Protein 3BAS (pdb70)

Radius of gyration: 35.28 Å; Cα contacts (8 Å, |Δi|>4): 97; chains: 2; bounding box: 114×29×19 Å

Solvent-accessible surface area: 12609 Å² total; per-residue (Å²): 117,217,105,105,98,53,38,107,85,20,82,115,87,15,67,116,25,99,103,51,22,48,123,8,76,122,65,35,112,98,22,64,118,80,15,81,62,20,88,107,68,40,109,103,25,95,38,50,17,136,140,32,86,103,85,19,107,63,6,81,64,103,13,144,113,23,92,74,37,17,55,92,0,58,185,117,41,54,63,266,73,192,137,127,65,138,100,134,38,74,46,94,68,65,43,116,68,27,92,127,88,23,70,127,41,116,115,63,30,56,118,11,62,134,48,26,80,85,20,62,118,88,14,96,69,17,87,126,71,55,85,101,20,110,30,42,8,68,132,33,73,100,80,16,108,67,6,84,57,104,12,146,115,22,87,69,43,13,58,89,0,73,182,105,53,61,131

Sequence (167 aa):
ARQEEEMKEQLKQMDKMKEDLAKTERIKKELEEQNVTLLEQKNDLFGSMKQLEDKVEELLSKNYHLENEVARLKKLVGERSHMPLLSIARQEEEMKEQLKQMDKMKEDLAKTERIKKELEEQNVTLLEQKNDLFGSMKQLEDKVEELLSKNYHLENEVARLKKLVGE

Secondary structure (DSSP, 8-state):
-HHHHHHHHHHHHHHHHHHHHHHHHHHHHHHHHHHHHHHHHHHHHHHHHHHHHHHHHHHHHHHHHHHHHHHHHHHHHT--/--S---HHHHHHHHHHHHHHHHHHHHHHHHHHHHHHHHHHHHHHHHHHHHHHHHHHHHHHHHHHHHHHHHHHHHHHHHHHHHHHHT-

Structure (mmCIF, N/CA/C/O backbone):
data_3BAS
#
_entry.id   3BAS
#
_cell.length_a   123.335
_cell.length_b   44.912
_cell.length_c   39.878
_cell.angle_alpha   90.000
_cell.angle_beta   95.180
_cell.angle_gamma   90.000
#
_symmetry.space_group_name_H-M   'C 1 2 1'
#
loop_
_entity.id
_entity.type
_entity.pdbx_description
1 polymer 'Myosin heavy chain, striated muscle/General control protein GCN4 chimera'
2 non-polymer 'IODIDE ION'
3 water water
#
loop_
_atom_site.group_PDB
_atom_site.id
_atom_site.type_symbol
_atom_site.label_atom_id
_atom_site.label_alt_id
_atom_site.label_comp_id
_atom_site.label_asym_id
_atom_site.label_entity_id
_atom_site.label_seq_id
_atom_site.pdbx_PDB_ins_code
_atom_site.Cartn_x
_atom_site.Cartn_y
_atom_site.Cartn_z
_atom_site.occupancy
_atom_site.B_iso_or_equiv
_atom_site.auth_seq_id
_atom_site.auth_comp_id
_atom_sit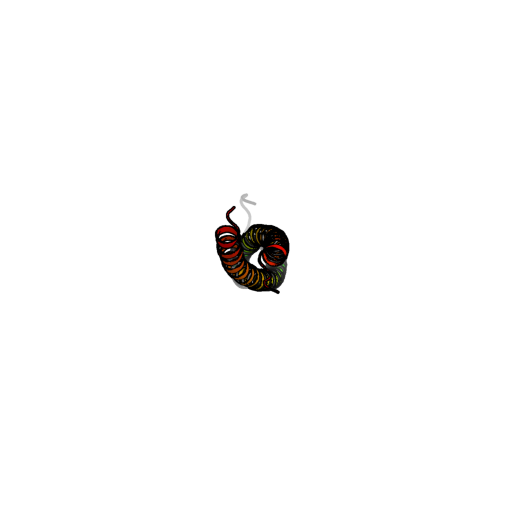e.auth_asym_id
_atom_site.auth_atom_id
_atom_site.pdbx_PDB_model_num
ATOM 1 N N . ALA A 1 10 ? -62.135 0.686 10.833 1.00 111.54 840 ALA A N 1
ATOM 2 C CA . ALA A 1 10 ? -61.379 -0.034 11.878 1.00 113.18 840 ALA A CA 1
ATOM 3 C C . ALA A 1 10 ? -60.398 -0.998 11.237 1.00 112.95 840 ALA A C 1
ATOM 4 O O . ALA A 1 10 ? -59.265 -1.144 11.673 1.00 111.56 840 ALA A O 1
ATOM 6 N N . ARG A 1 11 ? -60.854 -1.612 10.154 1.00 114.77 841 ARG A N 1
ATOM 7 C CA . ARG A 1 11 ? -60.073 -2.616 9.440 1.00 117.22 841 ARG A CA 1
ATOM 8 C C . ARG A 1 11 ? -58.853 -1.979 8.829 1.00 117.91 841 ARG A C 1
ATOM 9 O O . ARG A 1 11 ? -57.769 -2.531 8.863 1.00 117.61 841 ARG A O 1
ATOM 17 N N . GLN A 1 12 ? -59.044 -0.771 8.308 1.00 117.75 842 GLN A N 1
ATOM 18 C CA . GLN A 1 12 ? -57.912 -0.052 7.698 1.00 118.56 842 GLN A CA 1
ATOM 19 C C . GLN A 1 12 ? -57.017 0.528 8.753 1.00 114.59 842 GLN A C 1
ATOM 20 O O . GLN A 1 12 ? -55.819 0.643 8.530 1.00 111.79 842 GLN A O 1
ATOM 26 N N . GLU A 1 13 ? -57.585 0.828 9.917 1.00 112.13 843 GLU A N 1
ATOM 27 C CA . GLU A 1 13 ? -56.791 1.368 11.005 1.00 109.92 843 GLU A CA 1
ATOM 28 C C . GLU A 1 13 ? -55.818 0.305 11.520 1.00 107.82 843 GLU A C 1
ATOM 29 O O . GLU A 1 13 ? -54.741 0.628 12.022 1.00 107.74 843 GLU A O 1
ATOM 35 N N . GLU A 1 14 ? -56.206 -0.961 11.388 1.00 103.10 844 GLU A N 1
ATOM 36 C CA . GLU A 1 14 ? -55.362 -2.068 11.821 1.00 98.88 844 GLU A CA 1
ATOM 37 C C . GLU A 1 14 ? -54.197 -2.242 10.848 1.00 93.36 844 GLU A C 1
ATOM 38 O O . GLU A 1 14 ? -53.078 -2.572 11.250 1.00 87.84 844 GLU A O 1
ATOM 44 N N . GLU A 1 15 ? -54.472 -2.027 9.564 1.00 88.07 845 GLU A N 1
ATOM 45 C CA . GLU A 1 15 ? -53.449 -2.147 8.532 1.00 86.08 845 GLU A CA 1
ATOM 46 C C . GLU A 1 15 ? -52.383 -1.083 8.784 1.00 81.03 845 GLU A C 1
ATOM 47 O O . GLU A 1 15 ? -51.202 -1.282 8.497 1.00 78.01 845 GLU A O 1
ATOM 49 N N . MET A 1 16 ? -52.822 0.050 9.324 1.00 73.00 846 MET A N 1
ATOM 50 C CA . MET A 1 16 ? -51.935 1.158 9.646 1.00 68.78 846 MET A CA 1
ATOM 51 C C . MET A 1 16 ? -51.015 0.752 10.800 1.00 69.39 846 MET A C 1
ATOM 52 O O . MET A 1 16 ? -49.803 0.975 10.754 1.00 64.46 846 MET A O 1
ATOM 57 N N . LYS A 1 17 ? -51.595 0.150 11.833 1.00 64.62 847 LYS A N 1
ATOM 58 C CA . LYS A 1 17 ? -50.816 -0.273 12.988 1.00 61.90 847 LYS A CA 1
ATOM 59 C C . LYS A 1 17 ? -49.725 -1.268 12.628 1.00 57.75 847 LYS A C 1
ATOM 60 O O . LYS A 1 17 ? -48.591 -1.144 13.094 1.00 55.36 847 LYS A O 1
ATOM 66 N N . GLU A 1 18 ? -50.062 -2.251 11.801 1.00 55.35 848 GLU A N 1
ATOM 67 C CA . GLU A 1 18 ? -49.087 -3.262 11.407 1.00 58.81 848 GLU A CA 1
ATOM 68 C C . GLU A 1 18 ? -47.921 -2.607 10.684 1.00 52.83 848 GLU A C 1
ATOM 69 O O . GLU A 1 18 ? -46.758 -2.923 10.944 1.00 47.57 848 GLU A O 1
ATOM 75 N N . GLN A 1 19 ? -48.245 -1.691 9.777 1.00 42.45 849 GLN A N 1
ATOM 76 C CA . GLN A 1 19 ? -47.235 -0.974 9.015 1.00 40.83 849 GLN A CA 1
ATOM 77 C C . GLN A 1 19 ? -46.296 -0.203 9.956 1.00 44.92 849 GLN A C 1
ATOM 78 O O . GLN A 1 19 ? -45.088 -0.086 9.702 1.00 36.93 849 GLN A O 1
ATOM 84 N N . LEU A 1 20 ? -46.850 0.299 11.054 1.00 39.99 850 LEU A N 1
ATOM 85 C CA . LEU A 1 20 ? -46.064 1.051 12.017 1.00 45.27 850 LEU A CA 1
ATOM 86 C C . LEU A 1 20 ? -45.135 0.172 12.844 1.00 44.42 850 LEU A C 1
ATOM 87 O O . LEU A 1 20 ? -44.018 0.580 13.153 1.00 44.85 850 LEU A O 1
ATOM 92 N N . LYS A 1 21 ? -45.583 -1.031 13.191 1.00 44.60 851 LYS A N 1
ATOM 93 C CA . LYS A 1 21 ? -44.756 -1.941 13.980 1.00 46.34 851 LYS A CA 1
ATOM 94 C C . LYS A 1 21 ? -43.541 -2.329 13.152 1.00 44.30 851 LYS A C 1
ATOM 95 O O . LYS A 1 21 ? -42.419 -2.393 13.653 1.00 44.90 851 LYS A O 1
ATOM 101 N N . GLN A 1 22 ? -43.782 -2.590 11.873 1.00 46.62 852 GLN A N 1
ATOM 102 C CA . GLN A 1 22 ? -42.710 -2.965 10.95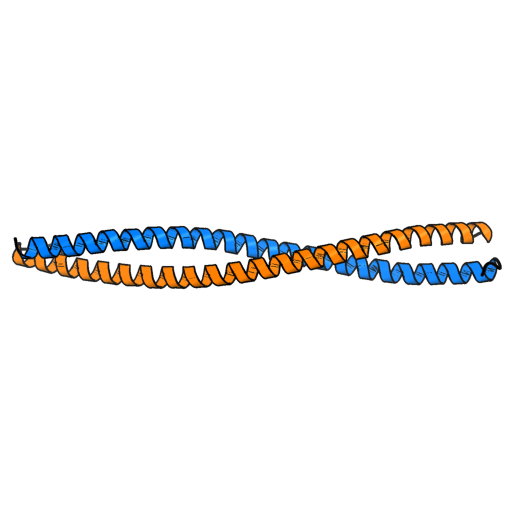3 1.00 47.29 852 GLN A CA 1
ATOM 103 C C . GLN A 1 22 ? -41.759 -1.761 10.823 1.00 44.63 852 GLN A C 1
ATOM 104 O O . GLN A 1 22 ? -40.537 -1.898 10.761 1.00 45.75 852 GLN A O 1
ATOM 110 N N . MET A 1 23 ? -42.339 -0.573 10.788 1.00 37.30 853 MET A N 1
ATOM 111 C CA . MET A 1 23 ? -41.577 0.655 10.652 1.00 34.42 853 MET A CA 1
ATOM 112 C C . MET A 1 23 ? -40.639 0.854 11.842 1.00 31.28 853 MET A C 1
ATOM 113 O O . MET A 1 23 ? -39.464 1.165 11.667 1.00 24.40 853 MET A O 1
ATOM 118 N N . ASP A 1 24 ? -41.171 0.672 13.049 1.00 27.68 854 ASP A N 1
ATOM 119 C CA . ASP A 1 24 ? -40.388 0.829 14.273 1.00 29.10 854 ASP A CA 1
ATOM 120 C C . ASP A 1 24 ? -39.162 -0.058 14.241 1.00 30.19 854 ASP A C 1
ATOM 121 O O . ASP A 1 24 ? -38.058 0.380 14.564 1.00 29.81 854 ASP A O 1
ATOM 126 N N . LYS A 1 25 ? -39.380 -1.317 13.876 1.00 30.85 855 LYS A N 1
ATOM 127 C CA . LYS A 1 25 ? -38.309 -2.297 13.783 1.00 31.22 855 LYS A CA 1
ATOM 128 C C . LYS A 1 25 ? -37.266 -1.814 12.775 1.00 34.44 855 LYS A C 1
ATOM 129 O O . LYS A 1 25 ? -36.061 -1.920 13.001 1.00 43.05 855 LYS A O 1
ATOM 135 N N . MET A 1 26 ? -37.754 -1.269 11.668 1.00 32.70 856 MET A N 1
ATOM 136 C CA . MET A 1 26 ? -36.912 -0.749 10.602 1.00 34.86 856 MET A CA 1
ATOM 137 C C . MET A 1 26 ? -36.026 0.399 11.092 1.00 31.55 856 MET A C 1
ATOM 138 O O . MET A 1 26 ? -34.829 0.442 10.796 1.00 29.61 856 MET A O 1
ATOM 143 N N . LYS A 1 27 ? -36.617 1.334 11.831 1.00 27.99 857 LYS A N 1
ATOM 144 C CA . LYS A 1 27 ? -35.857 2.469 12.347 1.00 36.24 857 LYS A CA 1
ATOM 145 C C . LYS A 1 27 ? -34.844 1.981 13.379 1.00 35.75 857 LYS A C 1
ATOM 146 O O . LYS A 1 27 ? -33.774 2.570 13.555 1.00 26.60 857 LYS A O 1
ATOM 152 N N . GLU A 1 28 ? -35.201 0.907 14.069 1.00 33.50 858 GLU A N 1
ATOM 153 C CA . GLU A 1 28 ? -34.335 0.343 15.084 1.00 33.03 858 GLU A CA 1
ATOM 154 C C . GLU A 1 28 ? -33.115 -0.302 14.437 1.00 27.62 858 GLU A C 1
ATOM 155 O O . GLU A 1 28 ? -31.992 -0.112 14.895 1.00 25.24 858 GLU A O 1
ATOM 161 N N . ASP A 1 29 ? -33.330 -1.053 13.365 1.00 28.32 859 ASP A N 1
ATOM 162 C CA . ASP A 1 29 ? -32.215 -1.686 12.675 1.00 28.26 859 ASP A CA 1
ATOM 163 C C . ASP A 1 29 ? -31.329 -0.636 12.014 1.00 29.80 859 ASP A C 1
ATOM 164 O O . ASP A 1 29 ? -30.118 -0.802 11.914 1.00 34.31 859 ASP A O 1
ATOM 169 N N . LEU A 1 30 ? -31.940 0.450 11.563 1.00 28.56 860 LEU A N 1
ATOM 170 C CA . LEU A 1 30 ? -31.192 1.498 10.895 1.00 21.94 860 LEU A CA 1
ATOM 171 C C . LEU A 1 30 ? -30.354 2.267 11.893 1.00 23.81 860 LEU A C 1
ATOM 172 O O . LEU A 1 30 ? -29.181 2.553 11.646 1.00 27.72 860 LEU A O 1
ATOM 177 N N . ALA A 1 31 ? -30.956 2.602 13.027 1.00 26.66 861 ALA A N 1
ATOM 178 C CA . ALA A 1 31 ? -30.249 3.346 14.058 1.00 25.74 861 ALA A CA 1
ATOM 179 C C . ALA A 1 31 ? -29.035 2.537 14.520 1.00 34.70 861 ALA A C 1
ATOM 180 O O . ALA A 1 31 ? -27.933 3.071 14.687 1.00 33.13 861 ALA A O 1
ATOM 182 N N . LYS A 1 32 ? -29.243 1.239 14.711 1.00 30.91 862 LYS A N 1
ATOM 183 C CA . LYS A 1 32 ? -28.169 0.368 15.149 1.00 30.01 862 LYS A CA 1
ATOM 184 C C . LYS A 1 32 ? -27.067 0.295 14.086 1.00 35.89 862 LYS A C 1
ATOM 185 O O . LYS A 1 32 ? -25.882 0.441 14.393 1.00 30.87 862 LYS A O 1
ATOM 191 N N . THR A 1 33 ? -27.463 0.081 12.834 1.00 27.97 863 THR A N 1
ATOM 192 C CA . THR A 1 33 ? -26.504 -0.012 11.744 1.00 18.17 863 THR A CA 1
ATOM 193 C C . THR A 1 33 ? -25.695 1.272 11.583 1.00 28.35 863 THR A C 1
ATOM 194 O O . THR A 1 33 ? -24.497 1.224 11.308 1.00 31.33 863 THR A O 1
ATOM 198 N N . GLU A 1 34 ? -26.341 2.420 11.756 1.00 30.51 864 GLU A N 1
ATOM 199 C CA . GLU A 1 34 ? -25.644 3.699 11.640 1.00 29.21 864 GLU A CA 1
ATOM 200 C C . GLU A 1 34 ? -24.638 3.883 12.782 1.00 36.13 864 GLU A C 1
ATOM 201 O O . GLU A 1 34 ? -23.561 4.441 12.590 1.00 43.25 864 GLU A O 1
ATOM 207 N N . ARG A 1 35 ? -24.988 3.402 13.968 1.00 34.89 865 ARG A N 1
ATOM 208 C CA . ARG A 1 35 ? -24.108 3.528 15.119 1.00 34.94 865 ARG A CA 1
ATOM 209 C C . ARG A 1 35 ? -22.840 2.702 14.936 1.00 37.37 865 ARG A C 1
ATOM 210 O O . ARG A 1 35 ? -21.739 3.140 15.274 1.00 36.57 865 ARG A O 1
ATOM 218 N N . ILE A 1 36 ? -22.993 1.500 14.403 1.00 32.00 866 ILE A N 1
ATOM 219 C CA . ILE A 1 36 ? -21.838 0.652 14.201 1.00 32.46 866 ILE A CA 1
ATOM 220 C C . ILE A 1 36 ? -21.005 1.207 13.064 1.00 32.19 866 ILE A C 1
ATOM 221 O O . ILE A 1 36 ? -19.778 1.208 13.129 1.00 32.94 866 ILE A O 1
ATOM 226 N N . LYS A 1 37 ? -21.678 1.701 12.033 1.00 30.59 867 LYS A N 1
ATOM 227 C CA . LYS A 1 37 ? -20.989 2.263 10.881 1.00 26.53 867 LYS A CA 1
ATOM 228 C C . LYS A 1 37 ? -20.087 3.430 11.265 1.00 31.70 867 LYS A C 1
ATOM 229 O O . LYS A 1 37 ? -18.919 3.466 10.880 1.00 28.74 867 LYS A O 1
ATOM 235 N N . LYS A 1 38 ? -20.627 4.385 12.018 1.00 36.36 868 LYS A N 1
ATOM 236 C CA . LYS A 1 38 ? -19.847 5.550 12.420 1.00 37.98 868 LYS A CA 1
ATOM 237 C C . LYS A 1 38 ? -18.689 5.125 13.318 1.00 36.82 868 LYS A C 1
ATOM 238 O O . LYS A 1 38 ? -17.630 5.748 13.311 1.00 38.73 868 LYS A O 1
ATOM 244 N N . GLU A 1 39 ? -18.891 4.064 14.090 1.00 35.85 869 GLU A N 1
ATOM 245 C CA . GLU A 1 39 ? -17.840 3.576 14.974 1.00 41.89 869 GLU A CA 1
ATOM 246 C C . GLU A 1 39 ? -16.704 3.042 14.096 1.00 45.05 869 GLU A C 1
ATOM 247 O O . GLU A 1 39 ? -15.524 3.362 14.309 1.00 33.08 869 GLU A O 1
ATOM 253 N N . LEU A 1 40 ? -17.076 2.242 13.097 1.00 38.58 870 LEU A N 1
ATOM 254 C CA . LEU A 1 40 ? -16.118 1.667 12.165 1.00 34.93 870 LEU A CA 1
ATOM 255 C C . LEU A 1 40 ? -15.399 2.747 11.353 1.00 37.05 870 LEU A C 1
ATOM 256 O O . LEU A 1 40 ? -14.267 2.541 10.914 1.00 34.00 870 LEU A O 1
ATOM 261 N N . GLU A 1 41 ? -16.053 3.893 11.158 1.00 31.77 871 GLU A N 1
ATOM 262 C CA . GLU A 1 41 ? -15.456 4.986 10.394 1.00 32.19 871 GLU A CA 1
ATOM 263 C C . GLU A 1 41 ? -14.348 5.664 11.181 1.00 38.48 871 GLU A C 1
ATOM 264 O O . GLU A 1 41 ? -13.332 6.069 10.617 1.00 43.55 871 GLU A O 1
ATOM 270 N N . GLU A 1 42 ? -14.543 5.792 12.487 1.00 35.84 872 GLU A N 1
ATOM 271 C CA . GLU A 1 42 ? -13.539 6.426 13.314 1.00 45.66 872 GLU A CA 1
ATOM 272 C C . GLU A 1 42 ? -12.367 5.475 13.462 1.00 43.81 872 GLU A C 1
ATOM 273 O O . GLU A 1 42 ? -11.217 5.897 13.433 1.00 39.47 872 GLU A O 1
ATOM 279 N N . GLN A 1 43 ? -12.659 4.186 13.597 1.00 44.34 873 GLN A N 1
ATOM 280 C CA . GLN A 1 43 ? -11.597 3.204 13.728 1.00 41.16 873 GLN A CA 1
ATOM 281 C C . GLN A 1 43 ? -10.827 3.135 12.428 1.00 43.81 873 GLN A C 1
ATOM 282 O O . GLN A 1 43 ? -9.627 2.888 12.429 1.00 44.63 873 GLN A O 1
ATOM 288 N N . ASN A 1 44 ? -11.526 3.370 11.321 1.00 43.74 874 ASN A N 1
ATOM 289 C CA . ASN A 1 44 ? -10.916 3.329 9.996 1.00 42.19 874 ASN A CA 1
ATOM 290 C C . ASN A 1 44 ? -9.984 4.511 9.760 1.00 41.50 874 ASN A C 1
ATOM 291 O O . ASN A 1 44 ? -8.919 4.363 9.166 1.00 44.09 874 ASN A O 1
ATOM 296 N N . VAL A 1 45 ? -10.381 5.685 10.231 1.00 42.51 875 VAL A N 1
ATOM 297 C CA . VAL A 1 45 ? -9.561 6.874 10.055 1.00 39.21 875 VAL A CA 1
ATOM 298 C C . VAL A 1 45 ? -8.325 6.806 10.956 1.00 41.31 875 VAL A C 1
ATOM 299 O O . VAL A 1 45 ? -7.230 7.204 10.553 1.00 35.55 875 VAL A O 1
ATOM 303 N N . THR A 1 46 ? -8.495 6.286 12.167 1.00 35.73 876 THR A N 1
ATOM 304 C CA . THR A 1 46 ? -7.373 6.179 13.086 1.00 43.36 876 THR A CA 1
ATOM 305 C C . THR A 1 46 ? -6.349 5.171 12.579 1.00 45.01 876 THR A C 1
ATOM 306 O O . THR A 1 46 ? -5.144 5.361 12.748 1.00 47.84 876 THR A O 1
ATOM 310 N N . LEU A 1 47 ? -6.824 4.093 11.965 1.00 40.40 877 LEU A N 1
ATOM 311 C CA . LEU A 1 47 ? -5.915 3.090 11.437 1.00 35.01 877 LEU A CA 1
ATOM 312 C C . LEU A 1 47 ? -5.173 3.659 10.237 1.00 37.04 877 LEU A C 1
ATOM 313 O O . LEU A 1 47 ? -3.970 3.449 10.086 1.00 37.26 877 LEU A O 1
ATOM 318 N N . LEU A 1 48 ? -5.885 4.398 9.392 1.00 36.04 878 LEU A N 1
ATOM 319 C CA . LEU A 1 48 ? -5.263 4.988 8.214 1.00 34.43 878 LEU A CA 1
ATOM 320 C C . LEU A 1 48 ? -4.113 5.899 8.624 1.00 41.38 878 LEU A C 1
ATOM 321 O O . LEU A 1 48 ? -3.056 5.907 7.986 1.00 40.14 878 LEU A O 1
ATOM 326 N N . GLU A 1 49 ? -4.323 6.659 9.696 1.00 43.41 879 GLU A N 1
ATOM 327 C CA . GLU A 1 49 ? -3.309 7.578 10.199 1.00 49.45 879 GLU A CA 1
ATOM 328 C C . GLU A 1 49 ? -2.131 6.833 10.815 1.00 49.54 879 GLU A C 1
ATOM 329 O O . GLU A 1 49 ? -0.974 7.206 10.607 1.00 54.60 879 GLU A O 1
ATOM 335 N N . GLN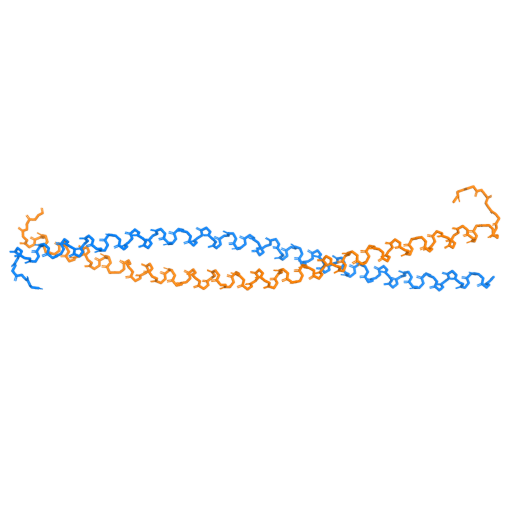 A 1 50 ? -2.424 5.783 11.572 1.00 39.45 880 GLN A N 1
ATOM 336 C CA . GLN A 1 50 ? -1.372 5.006 12.208 1.00 38.53 880 GLN A CA 1
ATOM 337 C C . GLN A 1 50 ? -0.497 4.353 11.145 1.00 38.08 880 GLN A C 1
ATOM 338 O O . GLN A 1 50 ? 0.710 4.216 11.311 1.00 42.11 880 GLN A O 1
ATOM 344 N N . LYS A 1 51 ? -1.118 3.965 10.042 1.00 37.89 881 LYS A N 1
ATOM 345 C CA . LYS A 1 51 ? -0.400 3.337 8.955 1.00 40.27 881 LYS A CA 1
ATOM 346 C C . LYS A 1 51 ? 0.493 4.397 8.312 1.00 43.38 881 LYS A C 1
ATOM 347 O O . LYS A 1 51 ? 1.604 4.107 7.889 1.00 41.21 881 LYS A O 1
ATOM 353 N N . ASN A 1 52 ? 0.012 5.634 8.264 1.00 55.57 882 ASN A N 1
ATOM 354 C CA . ASN A 1 52 ? 0.793 6.729 7.692 1.00 61.00 882 ASN A CA 1
ATOM 355 C C . ASN A 1 52 ? 1.980 7.048 8.589 1.00 57.80 882 ASN A C 1
ATOM 356 O O . ASN A 1 52 ? 3.079 7.320 8.115 1.00 59.33 882 ASN A O 1
ATOM 361 N N . ASP A 1 53 ? 1.745 7.020 9.893 1.00 57.32 883 ASP A N 1
ATOM 362 C CA . ASP A 1 53 ? 2.801 7.283 10.854 1.00 57.12 883 ASP A CA 1
ATOM 363 C C . ASP A 1 53 ? 3.912 6.263 10.628 1.00 55.03 883 ASP A C 1
ATOM 364 O O . ASP A 1 53 ? 5.070 6.622 10.418 1.00 59.42 883 ASP A O 1
ATOM 369 N N . LEU A 1 54 ? 3.534 4.987 10.665 1.00 48.22 884 LEU A N 1
ATOM 370 C CA . LEU A 1 54 ? 4.461 3.879 10.489 1.00 42.27 884 LEU A CA 1
ATOM 371 C C . LEU A 1 54 ? 5.304 3.944 9.225 1.00 44.29 884 LEU A C 1
ATOM 372 O O . LEU A 1 54 ? 6.451 3.497 9.211 1.00 40.22 884 LEU A O 1
ATOM 377 N N . PHE A 1 55 ? 4.736 4.488 8.159 1.00 47.33 885 PHE A N 1
ATOM 378 C CA . PHE A 1 55 ? 5.470 4.615 6.912 1.00 48.09 885 PHE A CA 1
ATOM 379 C C . PHE A 1 55 ? 6.573 5.645 7.084 1.00 48.00 885 PHE A C 1
ATOM 380 O O . PHE A 1 55 ? 7.715 5.418 6.690 1.00 48.99 885 PHE A O 1
ATOM 388 N N . GLY A 1 56 ? 6.215 6.781 7.678 1.00 41.15 886 GLY A N 1
ATOM 389 C CA . GLY A 1 56 ? 7.170 7.851 7.882 1.00 42.26 886 GLY A CA 1
ATOM 390 C C . GLY A 1 56 ? 8.333 7.468 8.769 1.00 46.40 886 GLY A C 1
ATOM 391 O O . GLY A 1 56 ? 9.468 7.893 8.550 1.00 48.34 886 GLY A O 1
ATOM 392 N N . SER A 1 57 ? 8.051 6.667 9.783 1.00 40.72 887 SER A N 1
ATOM 393 C CA . SER A 1 57 ? 9.088 6.243 10.694 1.00 41.51 887 SER A CA 1
ATOM 394 C C . SER A 1 57 ? 9.924 5.165 10.025 1.00 42.03 887 SER A C 1
ATOM 395 O O . SER A 1 57 ? 11.112 5.013 10.310 1.00 52.25 887 SER A O 1
ATOM 398 N N . MET A 1 58 ? 9.285 4.427 9.126 1.00 43.75 888 MET A N 1
ATOM 399 C CA . MET A 1 58 ? 9.926 3.351 8.387 1.00 39.48 888 MET A CA 1
ATOM 400 C C . MET A 1 58 ? 11.064 3.948 7.553 1.00 44.52 888 MET A C 1
ATOM 401 O O . MET A 1 58 ? 12.196 3.463 7.574 1.00 43.06 888 MET A O 1
ATOM 406 N N . LYS A 1 59 ? 10.752 5.019 6.832 1.00 48.12 889 LYS A N 1
ATOM 407 C CA . LYS A 1 59 ? 11.730 5.694 5.996 1.00 50.68 889 LYS A CA 1
ATOM 408 C C . LYS A 1 59 ? 12.917 6.203 6.800 1.00 50.74 889 LYS A C 1
ATOM 409 O O . LYS A 1 59 ? 14.066 5.953 6.442 1.00 52.03 889 LYS A O 1
ATOM 415 N N . GLN A 1 60 ? 12.644 6.919 7.885 1.00 49.27 890 GLN A N 1
ATOM 416 C CA . GLN A 1 60 ? 13.721 7.445 8.709 1.00 53.05 890 GLN A CA 1
ATOM 417 C C . GLN A 1 60 ? 14.722 6.357 9.053 1.00 47.69 890 GLN A C 1
ATOM 418 O O . GLN A 1 60 ? 15.928 6.549 8.904 1.00 46.98 890 GLN A O 1
ATOM 424 N N . LEU A 1 61 ? 14.212 5.215 9.505 1.00 40.30 891 LEU A N 1
ATOM 425 C CA . LEU A 1 61 ? 15.056 4.090 9.878 1.00 41.21 891 LEU A CA 1
ATOM 426 C C . LEU A 1 61 ? 15.860 3.522 8.710 1.00 42.03 891 LEU A C 1
ATOM 427 O O . LEU A 1 61 ? 17.052 3.251 8.847 1.00 35.41 891 LEU A O 1
ATOM 432 N N . GLU A 1 62 ? 15.209 3.336 7.569 1.00 35.20 892 GLU A N 1
ATOM 433 C CA . GLU A 1 62 ? 15.893 2.818 6.393 1.00 39.39 892 GLU A CA 1
ATOM 434 C C . GLU A 1 62 ? 17.043 3.754 6.022 1.00 33.98 892 GLU A C 1
ATOM 435 O O . GLU A 1 62 ? 18.119 3.313 5.621 1.00 33.18 892 GLU A O 1
ATOM 441 N N . ASP A 1 63 ? 16.818 5.053 6.157 1.00 30.57 893 ASP A N 1
ATOM 442 C CA . ASP A 1 63 ? 17.869 5.998 5.836 1.00 33.59 893 ASP A CA 1
ATOM 443 C C . ASP A 1 63 ? 19.018 5.866 6.832 1.00 34.24 893 ASP A C 1
ATOM 444 O O . ASP A 1 63 ? 20.188 5.907 6.456 1.00 40.59 893 ASP A O 1
ATOM 449 N N . LYS A 1 64 ? 18.678 5.691 8.102 1.00 21.91 894 LYS A N 1
ATOM 450 C CA . LYS A 1 64 ? 19.678 5.564 9.146 1.00 25.69 894 LYS A CA 1
ATOM 451 C C . LYS A 1 64 ? 20.541 4.327 8.916 1.00 28.04 894 LYS A C 1
ATOM 452 O O . LYS A 1 64 ? 21.753 4.351 9.131 1.00 32.02 894 LYS A O 1
ATOM 458 N N . VAL A 1 65 ? 19.907 3.252 8.466 1.00 26.54 895 VAL A N 1
ATOM 459 C CA . VAL A 1 65 ? 20.594 1.994 8.215 1.00 21.59 895 VAL A CA 1
ATOM 460 C C . VAL A 1 65 ? 21.596 2.137 7.078 1.00 25.25 895 VAL A C 1
ATOM 461 O O . VAL A 1 65 ? 22.745 1.689 7.160 1.00 25.63 895 VAL A O 1
ATOM 465 N N . GLU A 1 66 ? 21.142 2.778 6.013 1.00 23.08 896 GLU A N 1
ATOM 466 C CA . GLU A 1 66 ? 21.966 2.993 4.843 1.00 27.97 896 GLU A CA 1
ATOM 467 C C . GLU A 1 66 ? 23.164 3.843 5.237 1.00 24.38 896 GLU A C 1
ATOM 468 O O . GLU A 1 66 ? 24.286 3.582 4.824 1.00 30.69 896 GLU A O 1
ATOM 474 N N . GLU A 1 67 ? 22.910 4.857 6.052 1.00 29.60 897 GLU A N 1
ATOM 475 C CA . GLU A 1 67 ? 23.957 5.744 6.512 1.00 30.70 897 GLU A CA 1
ATOM 476 C C . GLU A 1 67 ? 24.964 4.972 7.359 1.00 25.50 897 GLU A C 1
ATOM 477 O O . GLU A 1 67 ? 26.163 5.046 7.118 1.00 32.62 897 GLU A O 1
ATOM 483 N N . LEU A 1 68 ? 24.476 4.213 8.332 1.00 27.85 898 LEU A N 1
ATOM 484 C CA . LEU A 1 68 ? 25.366 3.453 9.206 1.00 28.91 898 LEU A CA 1
ATOM 485 C C . LEU A 1 68 ? 26.150 2.380 8.464 1.00 30.82 898 LEU A C 1
ATOM 486 O O . LEU A 1 68 ? 27.317 2.135 8.771 1.00 26.52 898 LEU A O 1
ATOM 491 N N . LEU A 1 69 ? 25.512 1.740 7.489 1.00 26.27 899 LEU A N 1
ATOM 492 C CA . LEU A 1 69 ? 26.183 0.706 6.711 1.00 24.28 899 LEU A CA 1
ATOM 493 C C . LEU A 1 69 ? 27.341 1.281 5.899 1.00 31.15 899 LEU A C 1
ATOM 494 O O . LEU A 1 69 ? 28.365 0.623 5.691 1.00 30.84 899 LEU A O 1
ATOM 499 N N . SER A 1 70 ? 27.177 2.509 5.430 1.00 24.85 900 SER A N 1
ATOM 500 C CA . SER A 1 70 ? 28.220 3.125 4.632 1.00 23.37 900 SER A CA 1
ATOM 501 C C . SER A 1 70 ? 29.358 3.617 5.520 1.00 28.77 900 SER A C 1
ATOM 502 O O . SER A 1 70 ? 30.517 3.605 5.115 1.00 35.04 900 SER A O 1
ATOM 505 N N . LYS A 1 71 ? 29.031 4.056 6.731 1.00 28.38 901 LYS A N 1
ATOM 506 C CA . LYS A 1 71 ? 30.068 4.517 7.637 1.00 28.64 901 LYS A CA 1
ATOM 507 C C . LYS A 1 71 ? 30.832 3.300 8.135 1.00 27.40 901 LYS A C 1
ATOM 508 O O . LYS A 1 71 ? 32.059 3.322 8.253 1.00 27.78 901 LYS A O 1
ATOM 514 N N . ASN A 1 72 ? 30.099 2.227 8.399 1.00 25.50 902 ASN A N 1
ATOM 515 C CA . ASN A 1 72 ? 30.705 0.990 8.869 1.00 25.56 902 ASN A CA 1
ATOM 516 C C . ASN A 1 72 ? 31.793 0.505 7.924 1.00 24.42 902 ASN A C 1
ATOM 517 O O . ASN A 1 72 ? 32.903 0.190 8.349 1.00 23.79 902 ASN A O 1
ATOM 522 N N . TYR A 1 73 ? 31.466 0.443 6.639 1.00 20.14 903 TYR A N 1
ATOM 523 C CA . TYR A 1 73 ? 32.413 -0.034 5.648 1.00 21.22 903 TYR A CA 1
ATOM 524 C C . TYR A 1 73 ? 33.640 0.886 5.544 1.00 22.93 903 TYR A C 1
ATOM 525 O O . TYR A 1 73 ? 34.768 0.422 5.358 1.00 21.56 903 TYR A O 1
ATOM 534 N N . HIS A 1 74 ? 33.416 2.188 5.682 1.00 20.09 904 HIS A N 1
ATOM 535 C CA . HIS A 1 74 ? 34.506 3.147 5.638 1.00 23.38 904 HIS A CA 1
ATOM 536 C C . HIS A 1 74 ? 35.423 2.894 6.851 1.00 25.18 904 HIS A C 1
ATOM 537 O O . HIS A 1 74 ? 36.645 2.787 6.727 1.00 18.64 904 HIS A O 1
ATOM 544 N N . LEU A 1 75 ? 34.818 2.793 8.027 1.00 23.00 905 LEU A N 1
ATOM 545 C CA . LEU A 1 75 ? 35.592 2.545 9.228 1.00 28.65 905 LEU A CA 1
ATOM 546 C C . LEU A 1 75 ? 36.379 1.238 9.121 1.00 31.69 905 LEU A C 1
ATOM 547 O O . LEU A 1 75 ? 37.535 1.177 9.536 1.00 25.52 905 LEU A O 1
ATOM 552 N N . GLU A 1 76 ? 35.771 0.194 8.562 1.00 31.98 906 GLU A N 1
ATOM 553 C CA . GLU A 1 76 ? 36.490 -1.065 8.427 1.00 35.25 906 GLU A CA 1
ATOM 554 C C . GLU A 1 76 ? 37.714 -0.884 7.527 1.00 36.78 906 GLU A C 1
ATOM 555 O O . GLU A 1 76 ? 38.758 -1.491 7.763 1.00 37.65 906 GLU A O 1
ATOM 561 N N . ASN A 1 77 ? 37.590 -0.038 6.508 1.00 28.60 907 ASN A N 1
ATOM 562 C CA . ASN A 1 77 ? 38.701 0.208 5.589 1.00 33.50 907 ASN A CA 1
ATOM 563 C C . ASN A 1 77 ? 39.769 1.054 6.257 1.00 30.13 907 ASN A C 1
ATOM 564 O O . ASN A 1 77 ? 40.952 0.924 5.964 1.00 29.06 907 ASN A O 1
ATOM 569 N N . GLU A 1 78 ? 39.341 1.930 7.151 1.00 33.01 908 GLU A N 1
ATOM 570 C CA . GLU A 1 78 ? 40.275 2.786 7.854 1.00 33.71 908 GLU A CA 1
ATOM 571 C C . GLU A 1 78 ? 41.048 1.952 8.878 1.00 30.63 908 GLU A C 1
ATOM 572 O O . GLU A 1 78 ? 42.237 2.165 9.099 1.00 35.98 908 GLU A O 1
ATOM 578 N N . VAL A 1 79 ? 40.372 0.986 9.488 1.00 32.00 909 VAL A N 1
ATOM 579 C CA . VAL A 1 79 ? 41.009 0.114 10.466 1.00 34.22 909 VAL A CA 1
ATOM 580 C C . VAL A 1 79 ? 42.015 -0.801 9.757 1.00 37.02 909 VAL A C 1
ATOM 581 O O . VAL A 1 79 ? 43.082 -1.114 10.294 1.00 37.13 909 VAL A O 1
ATOM 585 N N . ALA A 1 80 ? 41.674 -1.220 8.544 1.00 39.48 910 ALA A N 1
ATOM 586 C CA . ALA A 1 80 ? 42.558 -2.084 7.769 1.00 38.36 910 ALA A CA 1
ATOM 587 C C . ALA A 1 80 ? 43.820 -1.312 7.395 1.00 36.69 910 ALA A C 1
ATOM 588 O O . ALA A 1 80 ? 44.935 -1.815 7.520 1.00 35.32 910 ALA A O 1
ATOM 590 N N . ARG A 1 81 ? 43.631 -0.078 6.941 1.00 42.85 911 ARG A N 1
ATOM 591 C CA . ARG A 1 81 ? 44.743 0.777 6.546 1.00 38.67 911 ARG A CA 1
ATOM 592 C C . ARG A 1 81 ? 45.720 0.978 7.706 1.00 40.54 911 ARG A C 1
ATOM 593 O O . ARG A 1 81 ? 46.933 0.824 7.545 1.00 43.01 911 ARG A O 1
ATOM 601 N N . LEU A 1 82 ? 45.180 1.321 8.874 1.00 42.00 912 LEU A N 1
ATOM 602 C CA . LEU A 1 82 ? 45.987 1.578 10.068 1.00 40.70 912 LEU A CA 1
ATOM 603 C C . LEU A 1 82 ? 46.763 0.375 10.586 1.00 41.70 912 LEU A C 1
ATOM 604 O O . LEU A 1 82 ? 47.900 0.513 11.038 1.00 43.81 912 LEU A O 1
ATOM 609 N N . LYS A 1 83 ? 46.150 -0.800 10.537 1.00 40.96 913 LYS A N 1
ATOM 610 C CA . LYS A 1 83 ? 46.825 -1.993 11.011 1.00 46.10 913 LYS A CA 1
ATOM 611 C C . LYS A 1 83 ? 48.060 -2.297 10.171 1.00 49.73 913 LYS A C 1
ATOM 612 O O . LYS A 1 83 ? 49.113 -2.623 10.714 1.00 55.95 913 LYS A O 1
ATOM 618 N N . LYS A 1 84 ? 47.940 -2.178 8.852 1.00 51.84 914 LYS A N 1
ATOM 619 C CA . LYS A 1 84 ? 49.068 -2.456 7.972 1.00 47.95 914 LYS A CA 1
ATOM 620 C C . LYS A 1 84 ? 50.281 -1.618 8.349 1.00 51.26 914 LYS A C 1
ATOM 621 O O . LYS A 1 84 ? 51.418 -2.042 8.164 1.00 57.50 914 LYS A O 1
ATOM 627 N N . LEU A 1 85 ? 50.035 -0.429 8.881 1.00 44.17 915 LEU A N 1
ATOM 628 C CA . LEU A 1 85 ? 51.113 0.461 9.278 1.00 47.58 915 LEU A CA 1
ATOM 629 C C . LEU A 1 85 ? 51.730 0.024 10.607 1.00 57.88 915 LEU A C 1
ATOM 630 O O . LEU A 1 85 ? 52.956 -0.014 10.764 1.00 57.83 915 LEU A O 1
ATOM 635 N N . VAL A 1 86 ? 50.856 -0.296 11.556 1.00 61.04 916 VAL A N 1
ATOM 636 C CA . VAL A 1 86 ? 51.246 -0.707 12.899 1.00 66.20 916 VAL A CA 1
ATOM 637 C C . VAL A 1 86 ? 51.868 -2.092 12.979 1.00 68.62 916 VAL A C 1
ATOM 638 O O . VAL A 1 86 ? 52.614 -2.388 13.913 1.00 71.38 916 VAL A O 1
ATOM 642 N N . GLY A 1 87 ? 51.551 -2.946 12.014 1.00 70.38 917 GLY A N 1
ATOM 643 C CA . GLY A 1 87 ? 52.096 -4.289 12.027 1.00 73.79 917 GLY A CA 1
ATOM 644 C C . GLY A 1 87 ? 51.088 -5.283 12.577 1.00 76.38 917 GLY A C 1
ATOM 645 O O . GLY A 1 87 ? 51.310 -6.494 12.557 1.00 76.71 917 GLY A O 1
ATOM 646 N N . GLU A 1 88 ? 49.980 -4.771 13.100 1.00 78.48 918 GLU A N 1
ATOM 647 C CA . GLU A 1 88 ? 48.927 -5.636 13.626 1.00 80.07 918 GLU A CA 1
ATOM 648 C C . GLU A 1 88 ? 48.297 -6.381 12.452 1.00 83.35 918 GLU A C 1
ATOM 649 O O . GLU A 1 88 ? 48.320 -5.878 11.335 1.00 85.59 918 GLU A O 1
ATOM 655 N N . ARG A 1 89 ? 47.667 -7.527 12.693 1.00 88.59 919 ARG A N 1
ATOM 656 C CA . ARG A 1 89 ? 47.111 -8.287 11.573 1.00 97.09 919 ARG A CA 1
ATOM 657 C C . ARG A 1 89 ? 45.593 -8.422 11.504 1.00 100.23 919 ARG A C 1
ATOM 658 O O . ARG A 1 89 ? 44.913 -8.196 12.527 1.00 101.89 919 ARG A O 1
ATOM 667 N N . SER B 1 2 ? -50.913 15.610 1.637 1.00 53.68 832 SER B N 1
ATOM 668 C CA . SER B 1 2 ? -51.710 16.850 1.417 1.00 47.03 832 SER B CA 1
ATOM 669 C C . SER B 1 2 ? -52.229 17.447 2.723 1.00 49.43 832 SER B C 1
ATOM 670 O O . SER B 1 2 ? -52.730 16.734 3.592 1.00 42.16 832 SER B O 1
ATOM 673 N N . HIS B 1 3 ? -52.114 18.765 2.844 1.00 49.75 833 HIS B N 1
ATOM 674 C CA . HIS B 1 3 ? -52.573 19.472 4.031 1.00 48.88 833 HIS B CA 1
ATOM 675 C C . HIS B 1 3 ? -53.986 20.023 3.839 1.00 50.53 833 HIS B C 1
ATOM 676 O O . HIS B 1 3 ? -54.559 20.633 4.747 1.00 46.49 833 HIS B O 1
ATOM 683 N N . MET B 1 4 ? -54.549 19.807 2.655 1.00 41.23 834 MET B N 1
ATOM 684 C CA . MET B 1 4 ? -55.897 20.274 2.387 1.00 43.59 834 MET B CA 1
ATOM 685 C C . MET B 1 4 ? -56.877 19.440 3.203 1.00 42.14 834 MET B C 1
ATOM 686 O O . MET B 1 4 ? -56.583 18.299 3.572 1.00 40.96 834 MET B O 1
ATOM 691 N N . PRO B 1 5 ? -58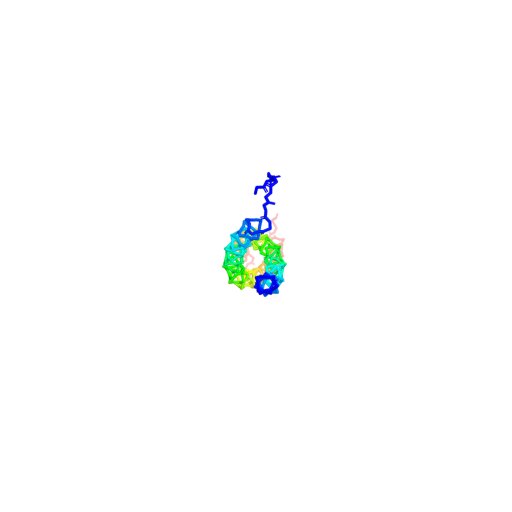.053 20.003 3.505 1.00 39.59 835 PRO B N 1
ATOM 692 C CA . PRO B 1 5 ? -59.053 19.269 4.289 1.00 39.74 835 PRO B CA 1
ATOM 693 C C . PRO B 1 5 ? -59.528 18.026 3.538 1.00 40.81 835 PRO B C 1
ATOM 694 O O . PRO B 1 5 ? -60.203 18.120 2.515 1.00 37.52 835 PRO B O 1
ATOM 698 N N . LEU B 1 6 ? -59.162 16.858 4.040 1.00 37.64 836 LEU B N 1
ATOM 699 C CA . LEU B 1 6 ? -59.571 15.629 3.393 1.00 33.28 836 LEU B CA 1
ATOM 700 C C . LEU B 1 6 ? -60.584 14.869 4.241 1.00 36.84 836 LEU B C 1
ATOM 701 O O . LEU B 1 6 ? -60.689 15.070 5.463 1.00 34.06 836 LEU B O 1
ATOM 706 N N . LEU B 1 7 ? -61.341 14.006 3.573 1.00 38.23 837 LEU B N 1
ATOM 707 C CA . LEU B 1 7 ? -62.332 13.186 4.245 1.00 37.64 837 LEU B CA 1
ATOM 708 C C . LEU B 1 7 ? -61.627 11.905 4.683 1.00 38.05 837 LEU B C 1
ATOM 709 O O . LEU B 1 7 ? -60.723 11.425 3.997 1.00 38.24 837 LEU B O 1
ATOM 714 N N . SER B 1 8 ? -62.025 11.377 5.836 1.00 34.40 838 SER B N 1
ATOM 715 C CA . SER B 1 8 ? -61.426 10.171 6.409 1.00 35.92 838 SER B CA 1
ATOM 716 C C . SER B 1 8 ? -60.983 9.126 5.383 1.00 38.70 838 SER B C 1
ATOM 717 O O . SER B 1 8 ? -59.853 8.612 5.431 1.00 35.73 838 SER B O 1
ATOM 720 N N . ILE B 1 9 ? -61.882 8.809 4.460 1.00 37.37 839 ILE B N 1
ATOM 721 C CA . ILE B 1 9 ? -61.594 7.819 3.439 1.00 41.21 839 ILE B CA 1
ATOM 722 C C . ILE B 1 9 ? -60.397 8.242 2.586 1.00 42.86 839 ILE B C 1
ATOM 723 O O . ILE B 1 9 ? -59.581 7.409 2.193 1.00 42.20 839 ILE B O 1
ATOM 728 N N . ALA B 1 10 ? -60.289 9.541 2.318 1.00 39.96 840 ALA B N 1
ATOM 729 C CA . ALA B 1 10 ? -59.201 10.064 1.501 1.00 37.17 840 ALA B CA 1
ATOM 730 C C . ALA B 1 10 ? -57.906 10.257 2.301 1.00 34.43 840 ALA B C 1
ATOM 731 O O . ALA B 1 10 ? -56.821 9.956 1.807 1.00 27.45 840 ALA B O 1
ATOM 733 N N . ARG B 1 11 ? -58.022 10.761 3.527 1.00 32.15 841 ARG B N 1
ATOM 734 C CA . ARG B 1 11 ? -56.850 10.977 4.382 1.00 38.94 841 ARG B CA 1
ATOM 735 C C . ARG B 1 11 ? -56.172 9.640 4.643 1.00 38.79 841 ARG B C 1
ATOM 736 O O . ARG B 1 11 ? -54.951 9.524 4.588 1.00 38.79 841 ARG B O 1
ATOM 744 N N . GLN B 1 12 ? -56.982 8.626 4.916 1.00 41.24 842 GLN B N 1
ATOM 745 C CA . GLN B 1 12 ? -56.463 7.301 5.173 1.00 41.92 842 GLN B CA 1
ATOM 746 C C . GLN B 1 12 ? -55.594 6.841 4.004 1.00 44.37 842 GLN B C 1
ATOM 747 O O . GLN B 1 12 ? -54.461 6.401 4.200 1.00 45.62 842 GLN B O 1
ATOM 753 N N . GLU B 1 13 ? -56.118 6.948 2.786 1.00 43.11 843 GLU B N 1
ATOM 754 C CA . GLU B 1 13 ? -55.358 6.526 1.617 1.00 40.09 843 GLU B CA 1
ATOM 755 C C . GLU B 1 13 ? -54.075 7.328 1.428 1.00 39.54 843 GLU B C 1
ATOM 756 O O . GLU B 1 13 ? -53.048 6.779 1.034 1.00 37.46 843 GLU B O 1
ATOM 762 N N . GLU B 1 14 ? -54.135 8.627 1.701 1.00 36.34 844 GLU B N 1
ATOM 763 C CA . GLU B 1 14 ? -52.967 9.484 1.553 1.00 40.34 844 GLU B CA 1
ATOM 764 C C . GLU B 1 14 ? -51.912 9.094 2.591 1.00 39.35 844 GLU B C 1
ATOM 765 O O . GLU B 1 14 ? -50.709 9.132 2.319 1.00 32.73 844 GLU B O 1
ATOM 771 N N . GLU B 1 15 ? -52.372 8.702 3.774 1.00 38.06 845 GLU B N 1
ATOM 772 C CA . GLU B 1 15 ? -51.469 8.317 4.846 1.00 41.45 845 GLU B CA 1
ATOM 773 C C . GLU B 1 15 ? -50.798 6.979 4.584 1.00 41.10 845 GLU B C 1
ATOM 774 O O . GLU B 1 15 ? -49.616 6.805 4.866 1.00 33.84 845 GLU B O 1
ATOM 780 N N . MET B 1 16 ? -51.549 6.035 4.039 1.00 36.87 846 MET B N 1
ATOM 781 C CA . MET B 1 16 ? -50.990 4.728 3.754 1.00 36.02 846 MET B CA 1
ATOM 782 C C . MET B 1 16 ? -49.922 4.837 2.664 1.00 41.96 846 MET B C 1
ATOM 783 O O . MET B 1 16 ? -48.888 4.171 2.730 1.00 47.62 846 MET B O 1
ATOM 788 N N . LYS B 1 17 ? -50.169 5.678 1.665 1.00 37.48 847 LYS B N 1
ATOM 789 C CA . LYS B 1 17 ? -49.208 5.847 0.587 1.00 40.61 847 LYS B CA 1
ATOM 790 C C . LYS B 1 17 ? -47.940 6.484 1.121 1.00 42.30 847 LYS B C 1
ATOM 791 O O . LYS B 1 17 ? -46.835 6.080 0.760 1.00 38.12 847 LYS B O 1
ATOM 797 N N . GLU B 1 18 ? -48.110 7.476 1.992 1.00 49.45 848 GLU B N 1
ATOM 798 C CA . GLU B 1 18 ? -46.985 8.183 2.594 1.00 54.57 848 GLU B CA 1
ATOM 799 C C . GLU B 1 18 ? -46.159 7.241 3.488 1.00 54.24 848 GLU B C 1
ATOM 800 O O . GLU B 1 18 ? -44.976 7.478 3.729 1.00 44.50 848 GLU B O 1
ATOM 806 N N . GLN B 1 19 ? -46.785 6.172 3.972 1.00 52.38 849 GLN B N 1
ATOM 807 C CA . GLN B 1 19 ? -46.087 5.219 4.821 1.00 53.63 849 GLN B CA 1
ATOM 808 C C . GLN B 1 19 ? -45.267 4.248 3.990 1.00 50.72 849 GLN B C 1
ATOM 809 O O . GLN B 1 19 ? -44.112 3.968 4.310 1.00 41.53 849 GLN B O 1
ATOM 815 N N . LEU B 1 20 ? -45.862 3.732 2.923 1.00 44.24 850 LEU B N 1
ATOM 816 C CA . LEU B 1 20 ? -45.141 2.808 2.065 1.00 40.08 850 LEU B CA 1
ATOM 817 C C . LEU B 1 20 ? -43.919 3.530 1.510 1.00 38.25 850 LEU B C 1
ATOM 818 O O . LEU B 1 20 ? -42.835 2.953 1.411 1.00 30.97 850 LEU B O 1
ATOM 823 N N . LYS B 1 21 ? -44.105 4.804 1.178 1.00 37.49 851 LYS B N 1
ATOM 824 C CA . LYS B 1 21 ? -43.043 5.637 0.634 1.00 39.21 851 LYS B CA 1
ATOM 825 C C . LYS B 1 21 ? -41.908 5.763 1.644 1.00 41.74 851 LYS B C 1
ATOM 826 O O . LYS B 1 21 ? -40.748 5.465 1.334 1.00 35.61 851 LYS B O 1
ATOM 832 N N . GLN B 1 22 ? -42.251 6.219 2.847 1.00 34.78 852 GLN B N 1
ATOM 833 C CA . GLN B 1 22 ? -41.278 6.376 3.915 1.00 31.45 852 GLN B CA 1
ATOM 834 C C . GLN B 1 22 ? -40.632 5.031 4.231 1.00 34.75 852 GLN B C 1
ATOM 835 O O . GLN B 1 22 ? -39.461 4.977 4.621 1.00 35.04 852 GLN B O 1
ATOM 841 N N . MET B 1 23 ? -41.395 3.949 4.058 1.00 26.37 853 MET B N 1
ATOM 842 C CA . MET B 1 23 ? -40.882 2.602 4.291 1.00 22.05 853 MET B CA 1
ATOM 843 C C . MET B 1 23 ? -39.818 2.269 3.247 1.00 28.56 853 MET B C 1
ATOM 844 O O . MET B 1 23 ? -38.724 1.826 3.589 1.00 33.49 853 MET B O 1
ATOM 849 N N . ASP B 1 24 ? -40.138 2.481 1.974 1.00 33.22 854 ASP B N 1
ATOM 850 C CA . ASP B 1 24 ? -39.180 2.213 0.905 1.00 35.52 854 ASP B CA 1
ATOM 851 C C . ASP B 1 24 ? -37.929 3.060 1.112 1.00 33.57 854 ASP B C 1
ATOM 852 O O . ASP B 1 24 ? -36.817 2.622 0.824 1.00 35.36 854 ASP B O 1
ATOM 857 N N . LYS B 1 25 ? -38.114 4.276 1.611 1.00 35.88 855 LYS B N 1
ATOM 858 C CA . LYS B 1 25 ? -36.985 5.159 1.856 1.00 33.81 855 LYS B CA 1
ATOM 859 C C . LYS B 1 25 ? -36.095 4.546 2.928 1.00 38.04 855 LYS B C 1
ATOM 860 O O . LYS B 1 25 ? -34.870 4.556 2.810 1.00 41.37 855 LYS B O 1
ATOM 866 N N . MET B 1 26 ? -36.705 4.007 3.976 1.00 32.19 856 MET B N 1
ATOM 867 C CA . MET B 1 26 ? -35.912 3.399 5.036 1.00 36.32 856 MET B CA 1
ATOM 868 C C . MET B 1 26 ? -35.244 2.120 4.542 1.00 38.61 856 MET B C 1
ATOM 869 O O . MET B 1 26 ? -34.120 1.811 4.932 1.00 35.00 856 MET B O 1
ATOM 874 N N . LYS B 1 27 ? -35.928 1.383 3.674 1.00 37.52 857 LYS B N 1
ATOM 875 C CA . LYS B 1 27 ? -35.365 0.153 3.136 1.00 38.47 857 LYS B CA 1
ATOM 876 C C . LYS B 1 27 ? -34.120 0.487 2.320 1.00 38.95 857 LYS B C 1
ATOM 877 O O . LYS B 1 27 ? -33.169 -0.291 2.260 1.00 36.50 857 LYS B O 1
ATOM 883 N N . GLU B 1 28 ? -34.135 1.663 1.706 1.00 34.21 858 GLU B N 1
ATOM 884 C CA . GLU B 1 28 ? -33.024 2.114 0.893 1.00 30.81 858 GLU B CA 1
ATOM 885 C C . GLU B 1 28 ? -31.894 2.619 1.766 1.00 33.10 858 GLU B C 1
ATOM 886 O O . GLU B 1 28 ? -30.729 2.314 1.515 1.00 38.05 858 GLU B O 1
ATOM 892 N N . ASP B 1 29 ? -32.232 3.396 2.787 1.00 32.57 859 ASP B N 1
ATOM 893 C CA . ASP B 1 29 ? -31.207 3.920 3.681 1.00 39.36 859 ASP B CA 1
ATOM 894 C C . ASP B 1 29 ? -30.510 2.779 4.425 1.00 37.62 859 ASP B C 1
ATOM 895 O O . ASP B 1 29 ? -29.301 2.833 4.666 1.00 33.96 859 ASP B O 1
ATOM 900 N N . LEU B 1 30 ? -31.270 1.741 4.762 1.00 27.77 860 LEU B N 1
ATOM 901 C CA . LEU B 1 30 ? -30.723 0.591 5.477 1.00 29.34 860 LEU B CA 1
ATOM 902 C C . LEU B 1 30 ? -29.804 -0.233 4.576 1.00 31.55 860 LEU B C 1
ATOM 903 O O . LEU B 1 30 ? -28.703 -0.602 4.975 1.00 33.27 860 LEU B O 1
ATOM 908 N N . ALA B 1 31 ? -30.258 -0.514 3.358 1.00 32.91 861 ALA B N 1
ATOM 909 C CA . ALA B 1 31 ? -29.467 -1.298 2.416 1.00 25.35 861 ALA B CA 1
ATOM 910 C C . ALA B 1 31 ? -28.115 -0.645 2.140 1.00 30.38 861 ALA B C 1
ATOM 911 O O . ALA B 1 31 ? -27.085 -1.325 2.082 1.00 34.88 861 ALA B O 1
ATOM 913 N N . LYS B 1 32 ? -28.125 0.673 1.982 1.00 20.23 862 LYS B N 1
ATOM 914 C CA . LYS B 1 32 ? -26.906 1.420 1.716 1.00 16.19 862 LYS B CA 1
ATOM 915 C C . LYS B 1 32 ? -25.961 1.451 2.935 1.00 27.95 862 LYS B C 1
ATOM 916 O O . LYS B 1 32 ? -24.749 1.268 2.798 1.00 28.63 862 LYS B O 1
ATOM 922 N N . THR B 1 33 ? -26.522 1.681 4.120 1.00 29.25 863 THR B N 1
ATOM 923 C CA . THR B 1 33 ? -25.721 1.769 5.335 1.00 21.59 863 THR B CA 1
ATOM 924 C C . THR B 1 33 ? -25.113 0.427 5.699 1.00 26.34 863 THR B C 1
ATOM 925 O O . THR B 1 33 ? -24.008 0.357 6.232 1.00 25.69 863 THR B O 1
ATOM 929 N N . GLU B 1 34 ? -25.839 -0.637 5.386 1.00 27.03 864 GLU B N 1
ATOM 930 C CA . GLU B 1 34 ? -25.383 -1.990 5.653 1.00 24.69 864 GLU B CA 1
ATOM 931 C C . GLU B 1 34 ? -24.206 -2.277 4.714 1.00 30.58 864 GLU B C 1
ATOM 932 O O . GLU B 1 34 ? -23.180 -2.809 5.127 1.00 31.45 864 GLU B O 1
ATOM 938 N N . ARG B 1 35 ? -24.366 -1.912 3.444 1.00 32.51 865 ARG B N 1
ATOM 939 C CA . ARG B 1 35 ? -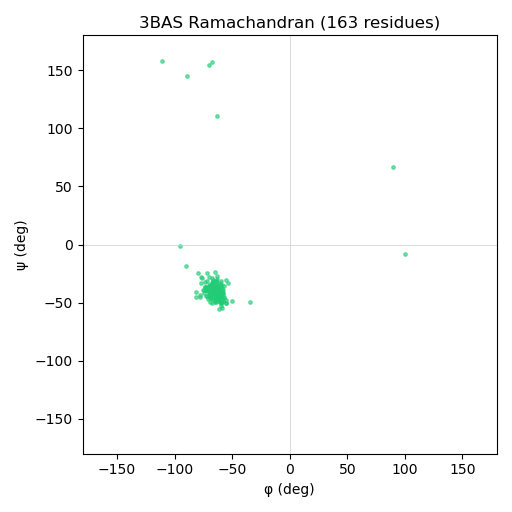23.330 -2.138 2.449 1.00 27.79 865 ARG B CA 1
ATOM 940 C C . ARG B 1 35 ? -22.045 -1.416 2.850 1.00 31.10 865 ARG B C 1
ATOM 941 O O . ARG B 1 35 ? -20.958 -1.999 2.840 1.00 34.30 865 ARG B O 1
ATOM 949 N N . ILE B 1 36 ? -22.174 -0.143 3.200 1.00 33.11 866 ILE B N 1
ATOM 950 C CA . ILE B 1 36 ? -21.029 0.661 3.603 1.00 32.57 866 ILE B CA 1
ATOM 951 C C . ILE B 1 36 ? -20.397 0.098 4.877 1.00 33.34 866 ILE B C 1
ATOM 952 O O . ILE B 1 36 ? -19.171 0.107 5.037 1.00 31.23 866 ILE B O 1
ATOM 957 N N . LYS B 1 37 ? -21.245 -0.399 5.771 1.00 24.78 867 LYS B N 1
ATOM 958 C CA . LYS B 1 37 ? -20.790 -0.971 7.027 1.00 30.14 867 LYS B CA 1
ATOM 959 C C . LYS B 1 37 ? -19.944 -2.210 6.756 1.00 35.52 867 LYS B C 1
ATOM 960 O O . LYS B 1 37 ? -18.885 -2.381 7.352 1.00 35.09 867 LYS B O 1
ATOM 966 N N . LYS B 1 38 ? -20.410 -3.066 5.849 1.00 34.32 868 LYS B N 1
ATOM 967 C CA . LYS B 1 38 ? -19.678 -4.279 5.497 1.00 35.35 868 LYS B CA 1
ATOM 968 C C . LYS B 1 38 ? -18.329 -3.965 4.849 1.00 33.13 868 LYS B C 1
ATOM 969 O O . LYS B 1 38 ? -17.340 -4.643 5.113 1.00 34.31 868 LYS B O 1
ATOM 975 N N . GLU B 1 39 ? -18.282 -2.944 4.001 1.00 30.54 869 GLU B N 1
ATOM 976 C CA . GLU B 1 39 ? -17.023 -2.584 3.347 1.00 34.69 869 GLU B CA 1
ATOM 977 C C . GLU B 1 39 ? -16.038 -2.046 4.385 1.00 35.05 869 GLU B C 1
ATOM 978 O O . GLU B 1 39 ? -14.828 -2.274 4.305 1.00 30.19 869 GLU B O 1
ATOM 984 N N . LEU B 1 40 ? -16.571 -1.344 5.375 1.00 32.02 870 LEU B N 1
ATOM 985 C CA . LEU B 1 40 ? -15.744 -0.794 6.425 1.00 30.91 870 LEU B CA 1
ATOM 986 C C . LEU B 1 40 ? -15.170 -1.902 7.295 1.00 32.61 870 LEU B C 1
ATOM 987 O O . LEU B 1 40 ? -14.015 -1.833 7.707 1.00 32.35 870 LEU B O 1
ATOM 992 N N . GLU B 1 41 ? -15.970 -2.927 7.567 1.00 33.37 871 GLU B N 1
ATOM 993 C CA . GLU B 1 41 ? -15.498 -4.048 8.367 1.00 36.13 871 GLU B CA 1
ATOM 994 C C . GLU B 1 41 ? -14.296 -4.680 7.673 1.00 34.73 871 GLU B C 1
ATOM 995 O O . GLU B 1 41 ? -13.231 -4.859 8.270 1.00 33.42 871 GLU B O 1
ATOM 1001 N N . GLU B 1 42 ? -14.490 -5.010 6.402 1.00 29.77 872 GLU B N 1
ATOM 1002 C CA . GLU B 1 42 ? -13.458 -5.627 5.594 1.00 28.67 872 GLU B CA 1
ATOM 1003 C C . GLU B 1 42 ? -12.181 -4.797 5.518 1.00 33.75 872 GLU B C 1
ATOM 1004 O O . GLU B 1 42 ? -11.082 -5.336 5.643 1.00 37.39 872 GLU B O 1
ATOM 1010 N N . GLN B 1 43 ? -12.326 -3.493 5.303 1.00 30.76 873 GLN B N 1
ATOM 1011 C CA . GLN B 1 43 ? -11.169 -2.609 5.198 1.00 27.61 873 GLN B CA 1
ATOM 1012 C C . GLN B 1 43 ? -10.360 -2.506 6.487 1.00 30.67 873 GLN B C 1
ATOM 1013 O O . GLN B 1 43 ? -9.128 -2.504 6.454 1.00 28.73 873 GLN B O 1
ATOM 1019 N N . ASN B 1 44 ? -11.057 -2.413 7.615 1.00 32.67 874 ASN B N 1
ATOM 1020 C CA . ASN B 1 44 ? -10.405 -2.302 8.913 1.00 27.83 874 ASN B CA 1
ATOM 1021 C C . ASN B 1 44 ? -9.602 -3.558 9.227 1.00 38.81 874 ASN B C 1
ATOM 1022 O O . ASN B 1 44 ? -8.521 -3.489 9.814 1.00 41.60 874 ASN B O 1
ATOM 1027 N N . VAL B 1 45 ? -10.142 -4.705 8.837 1.00 35.80 875 VAL B N 1
ATOM 1028 C CA . VAL B 1 45 ? -9.456 -5.971 9.042 1.00 39.12 875 VAL B CA 1
ATOM 1029 C C . VAL B 1 45 ? -8.123 -5.898 8.290 1.00 36.93 875 VAL B C 1
ATOM 1030 O O . VAL B 1 45 ? -7.055 -6.178 8.841 1.00 33.86 875 VAL B O 1
ATOM 1034 N N . THR B 1 46 ? -8.213 -5.495 7.027 1.00 28.64 876 THR B N 1
ATOM 1035 C CA . THR B 1 46 ? -7.063 -5.358 6.145 1.00 30.25 876 THR B CA 1
ATOM 1036 C C . THR B 1 46 ? -6.068 -4.332 6.697 1.00 32.51 876 THR B C 1
ATOM 1037 O O . THR B 1 46 ? -4.873 -4.605 6.780 1.00 37.83 876 THR B O 1
ATOM 1041 N N . LEU B 1 47 ? -6.568 -3.158 7.077 1.00 34.46 877 LEU B N 1
ATOM 1042 C CA . LEU B 1 47 ? -5.722 -2.099 7.624 1.00 31.94 877 LEU B CA 1
ATOM 1043 C C . LEU B 1 47 ? -4.995 -2.553 8.878 1.00 31.08 877 LEU B C 1
ATOM 1044 O O . LEU B 1 47 ? -3.803 -2.303 9.037 1.00 31.03 877 LEU B O 1
ATOM 1049 N N . LEU B 1 48 ? -5.722 -3.211 9.773 1.00 23.84 878 LEU B N 1
ATOM 1050 C CA . LEU B 1 48 ? -5.123 -3.704 10.999 1.00 27.45 878 LEU B CA 1
ATOM 1051 C C . LEU B 1 48 ? -3.976 -4.659 10.667 1.00 29.73 878 LEU B C 1
ATOM 1052 O O . LEU B 1 48 ? -2.884 -4.554 11.222 1.00 32.95 878 LEU B O 1
ATOM 1057 N N . GLU B 1 4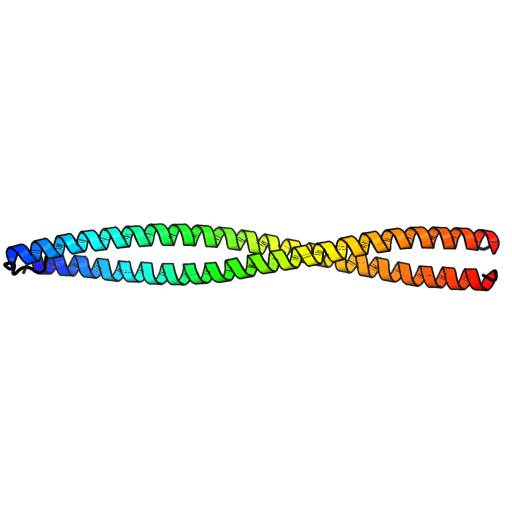9 ? -4.230 -5.579 9.743 1.00 31.24 879 GLU B N 1
ATOM 1058 C CA . GLU B 1 49 ? -3.234 -6.554 9.324 1.00 31.92 879 GLU B CA 1
ATOM 1059 C C . GLU B 1 49 ? -2.016 -5.853 8.727 1.00 32.11 879 GLU B C 1
ATOM 1060 O O . GLU B 1 49 ? -0.882 -6.266 8.964 1.00 30.80 879 GLU B O 1
ATOM 1066 N N . GLN B 1 50 ? -2.256 -4.794 7.955 1.00 29.06 880 GLN B N 1
ATOM 1067 C CA . GLN B 1 50 ? -1.176 -4.031 7.336 1.00 23.15 880 GLN B CA 1
ATOM 1068 C C . GLN B 1 50 ? -0.394 -3.247 8.379 1.00 26.07 880 GLN B C 1
ATOM 1069 O O . GLN B 1 50 ? 0.818 -3.089 8.264 1.00 25.13 880 GLN B O 1
ATOM 1075 N N . LYS B 1 51 ? -1.093 -2.761 9.399 1.00 24.29 881 LYS B N 1
ATOM 1076 C CA . LYS B 1 51 ? -0.453 -1.995 10.454 1.00 30.27 881 LYS B CA 1
ATOM 1077 C C . LYS B 1 51 ? 0.465 -2.893 11.284 1.00 37.14 881 LYS B C 1
ATOM 1078 O O . LYS B 1 51 ? 1.581 -2.504 11.624 1.00 40.27 881 LYS B O 1
ATOM 1084 N N . ASN B 1 52 ? -0.008 -4.094 11.604 1.00 37.50 882 ASN B N 1
ATOM 1085 C CA . ASN B 1 52 ? 0.782 -5.043 12.382 1.00 32.00 882 ASN B CA 1
ATOM 1086 C C . ASN B 1 52 ? 2.035 -5.445 11.608 1.00 35.12 882 ASN B C 1
ATOM 1087 O O . ASN B 1 52 ? 3.078 -5.754 12.192 1.00 37.72 882 ASN B O 1
ATOM 1092 N N . ASP B 1 53 ? 1.932 -5.434 10.286 1.00 26.92 883 ASP B N 1
ATOM 1093 C CA . ASP B 1 53 ? 3.066 -5.787 9.459 1.00 27.92 883 ASP B CA 1
ATOM 1094 C C . ASP B 1 53 ? 4.081 -4.641 9.475 1.00 28.57 883 ASP B C 1
ATOM 1095 O O . ASP B 1 53 ? 5.288 -4.873 9.523 1.00 26.50 883 ASP B O 1
ATOM 1100 N N . LEU B 1 54 ? 3.591 -3.406 9.447 1.00 26.35 884 LEU B N 1
ATOM 1101 C CA . LEU B 1 54 ? 4.478 -2.247 9.487 1.00 25.67 884 LEU B CA 1
ATOM 1102 C C . LEU B 1 54 ? 5.185 -2.174 10.844 1.00 32.78 884 LEU B C 1
ATOM 1103 O O . LEU B 1 54 ? 6.329 -1.739 10.937 1.00 28.29 884 LEU B O 1
ATOM 1108 N N . PHE B 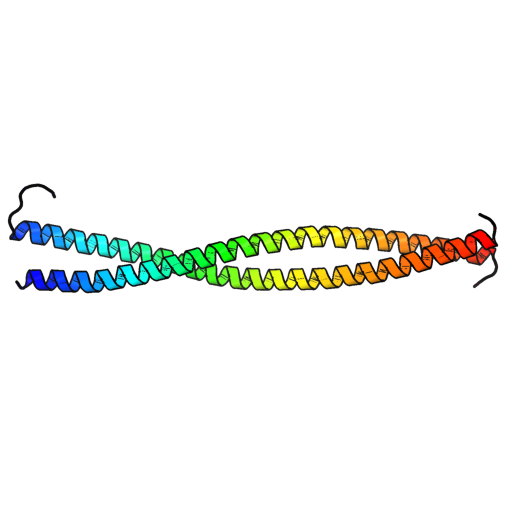1 55 ? 4.502 -2.615 11.893 1.00 27.28 885 PHE B N 1
ATOM 1109 C CA . PHE B 1 55 ? 5.082 -2.608 13.224 1.00 31.00 885 PHE B CA 1
ATOM 1110 C C . PHE B 1 55 ? 6.211 -3.638 13.240 1.00 28.44 885 PHE B C 1
ATOM 1111 O O . PHE B 1 55 ? 7.295 -3.390 13.766 1.00 28.57 885 PHE B O 1
ATOM 1119 N N . GLY B 1 56 ? 5.950 -4.796 12.648 1.00 28.28 886 GLY B N 1
ATOM 1120 C CA . GLY B 1 56 ? 6.954 -5.839 12.598 1.00 18.53 886 GLY B CA 1
ATOM 1121 C C . GLY B 1 56 ? 8.198 -5.403 11.840 1.00 26.90 886 GLY B C 1
ATOM 1122 O O . GLY B 1 56 ? 9.319 -5.724 12.232 1.00 34.11 886 GLY B O 1
ATOM 1123 N N . SER B 1 57 ? 8.009 -4.674 10.748 1.00 26.90 887 SER B N 1
ATOM 1124 C CA . SER B 1 57 ? 9.147 -4.209 9.966 1.00 32.48 887 SER B CA 1
ATOM 1125 C C . SER B 1 57 ? 9.900 -3.138 10.739 1.00 36.32 887 SER B C 1
ATOM 1126 O O . SER B 1 57 ? 11.130 -3.062 10.689 1.00 32.83 887 SER B O 1
ATOM 1129 N N . MET B 1 58 ? 9.141 -2.320 11.459 1.00 37.11 888 MET B N 1
ATOM 1130 C CA . MET B 1 58 ? 9.683 -1.238 12.269 1.00 40.43 888 MET B CA 1
ATOM 1131 C C . MET B 1 58 ? 10.680 -1.797 13.278 1.00 40.60 888 MET B C 1
ATOM 1132 O O . MET B 1 58 ? 11.773 -1.269 13.449 1.00 50.67 888 MET B O 1
ATOM 1137 N N . LYS B 1 59 ? 10.285 -2.879 13.937 1.00 43.63 889 LYS B N 1
ATOM 1138 C CA . LYS B 1 59 ? 11.110 -3.520 14.946 1.00 39.04 889 LYS B CA 1
ATOM 1139 C C . LYS B 1 59 ? 12.388 -4.087 14.351 1.00 38.08 889 LYS B C 1
ATOM 1140 O O . LYS B 1 59 ? 13.472 -3.887 14.888 1.00 42.50 889 LYS B O 1
ATOM 1146 N N . GLN B 1 60 ? 12.261 -4.800 13.241 1.00 38.52 890 GLN B N 1
ATOM 1147 C CA . GLN B 1 60 ? 13.421 -5.386 12.596 1.00 34.58 890 GLN B CA 1
ATOM 1148 C C . GLN B 1 60 ? 14.440 -4.311 12.264 1.00 34.68 890 GLN B C 1
ATOM 1149 O O . GLN B 1 60 ? 15.643 -4.545 12.349 1.00 40.38 890 GLN B O 1
ATOM 1155 N N . LEU B 1 61 ? 13.951 -3.133 11.889 1.00 31.30 891 LEU B N 1
ATOM 1156 C CA . LEU B 1 61 ? 14.818 -2.017 11.534 1.00 27.79 891 LEU B CA 1
ATOM 1157 C C . LEU B 1 61 ? 15.471 -1.371 12.763 1.00 26.08 891 LEU B C 1
ATOM 1158 O O . LEU B 1 61 ? 16.657 -1.035 12.738 1.00 27.33 891 LEU B O 1
ATOM 1163 N N . GLU B 1 62 ? 14.706 -1.197 13.835 1.00 22.12 892 GLU B N 1
ATOM 1164 C CA . GLU B 1 62 ? 15.260 -0.603 15.045 1.00 29.47 892 GLU B CA 1
ATOM 1165 C C . GLU B 1 62 ? 16.404 -1.507 15.501 1.00 27.12 892 GLU B C 1
ATOM 1166 O O . GLU B 1 62 ? 17.477 -1.037 15.868 1.00 29.63 892 GLU B O 1
ATOM 1172 N N . ASP B 1 63 ? 16.182 -2.814 15.416 1.00 27.59 893 ASP B N 1
ATOM 1173 C CA . ASP B 1 63 ? 17.192 -3.791 15.795 1.00 26.93 893 ASP B CA 1
ATOM 1174 C C . ASP B 1 63 ? 18.422 -3.696 14.901 1.00 26.38 893 ASP B C 1
ATOM 1175 O O . ASP B 1 63 ? 19.559 -3.750 15.373 1.00 27.68 893 ASP B O 1
ATOM 1180 N N . LYS B 1 64 ? 18.189 -3.563 13.603 1.00 25.42 894 LYS B N 1
ATOM 1181 C CA . LYS B 1 64 ? 19.282 -3.467 12.653 1.00 30.86 894 LYS B CA 1
ATOM 1182 C C . LYS B 1 64 ? 20.112 -2.233 12.990 1.00 29.95 894 LYS B C 1
ATOM 1183 O O . LYS B 1 64 ? 21.341 -2.272 12.970 1.00 34.21 894 LYS B O 1
ATOM 1189 N N . VAL B 1 65 ? 19.424 -1.140 13.309 1.00 25.13 895 VAL B N 1
ATOM 1190 C CA . VAL B 1 65 ? 20.089 0.104 13.655 1.00 21.29 895 VAL B CA 1
ATOM 1191 C C . VAL B 1 65 ? 20.904 -0.054 14.939 1.00 27.21 895 VAL B C 1
ATOM 1192 O O . VAL B 1 65 ? 22.039 0.408 15.017 1.00 32.30 895 VAL B O 1
ATOM 1196 N N . GLU B 1 66 ? 20.330 -0.717 15.937 1.00 27.55 896 GLU B N 1
ATOM 1197 C CA . GLU B 1 66 ? 21.022 -0.925 17.209 1.00 24.73 896 GLU B CA 1
ATOM 1198 C C . GLU B 1 66 ? 22.280 -1.757 17.004 1.00 24.84 896 GLU B C 1
ATOM 1199 O O . GLU B 1 66 ? 23.315 -1.494 17.605 1.00 28.97 896 GLU B O 1
ATOM 1205 N N . GLU B 1 67 ? 22.181 -2.761 16.144 1.00 20.37 897 GLU B N 1
ATOM 1206 C CA . GLU B 1 67 ? 23.313 -3.625 15.844 1.00 24.24 897 GLU B CA 1
ATOM 1207 C C . GLU B 1 67 ? 24.407 -2.843 15.107 1.00 31.58 897 GLU B C 1
ATOM 1208 O O . GLU B 1 67 ? 25.596 -3.048 15.343 1.00 33.85 897 GLU B O 1
ATOM 1214 N N . LEU B 1 68 ? 24.002 -1.946 14.214 1.00 32.39 898 LEU B N 1
ATOM 1215 C CA . LEU B 1 68 ? 24.969 -1.172 13.448 1.00 32.64 898 LEU B CA 1
ATOM 1216 C C . LEU B 1 68 ? 25.551 -0.006 14.222 1.00 28.33 898 LEU B C 1
ATOM 1217 O O . LEU B 1 68 ? 26.650 0.460 13.920 1.00 21.58 898 LEU B O 1
ATOM 1222 N N . LEU B 1 69 ? 24.812 0.472 15.213 1.00 24.82 899 LEU B N 1
ATOM 1223 C CA . LEU B 1 69 ? 25.284 1.579 16.026 1.00 27.26 899 LEU B CA 1
ATOM 1224 C C . LEU B 1 69 ? 26.395 1.090 16.939 1.00 30.20 899 LEU B C 1
ATOM 1225 O O . LEU B 1 69 ? 27.372 1.796 17.181 1.00 28.02 899 LEU B O 1
ATOM 1230 N N . SER B 1 70 ? 26.235 -0.131 17.434 1.00 27.33 900 SER B N 1
ATOM 1231 C CA . SER B 1 70 ? 27.214 -0.714 18.330 1.00 33.26 900 SER B CA 1
ATOM 1232 C C . SER B 1 70 ? 28.484 -1.099 17.579 1.00 27.62 900 SER B C 1
ATOM 1233 O O . SER B 1 70 ? 29.590 -0.922 18.088 1.00 28.13 900 SER B O 1
ATOM 1236 N N . LYS B 1 71 ? 28.339 -1.619 16.366 1.00 33.09 901 LYS B N 1
ATOM 1237 C CA . LYS B 1 71 ? 29.521 -1.991 15.597 1.00 31.42 901 LYS B CA 1
ATOM 1238 C C . LYS B 1 71 ? 30.234 -0.717 15.170 1.00 29.77 901 LYS B C 1
ATOM 1239 O O . LYS B 1 71 ? 31.449 -0.693 14.995 1.00 37.11 901 LYS B O 1
ATOM 1245 N N . ASN B 1 72 ? 29.466 0.352 15.031 1.00 19.39 902 ASN B N 1
ATOM 1246 C CA . ASN B 1 72 ? 30.022 1.630 14.631 1.00 27.64 902 ASN B CA 1
ATOM 1247 C C . ASN B 1 72 ? 30.900 2.224 15.737 1.00 29.50 902 ASN B C 1
ATOM 1248 O O . ASN B 1 72 ? 32.024 2.655 15.486 1.00 30.08 902 ASN B O 1
ATOM 1253 N N . TYR B 1 73 ? 30.371 2.255 16.956 1.00 25.99 903 TYR B N 1
ATOM 1254 C CA . TYR B 1 73 ? 31.098 2.809 18.085 1.00 25.08 903 TYR B CA 1
ATOM 1255 C C . TYR B 1 73 ? 32.386 2.029 18.308 1.00 25.81 903 TYR B C 1
ATOM 1256 O O . TYR B 1 73 ? 33.448 2.620 18.503 1.00 20.94 903 TYR B O 1
ATOM 1265 N N . HIS B 1 74 ? 32.284 0.702 18.263 1.00 26.27 904 HIS B N 1
ATOM 1266 C CA . HIS B 1 74 ? 33.440 -0.162 18.450 1.00 27.52 904 HIS B CA 1
ATOM 1267 C C . HIS B 1 74 ? 34.482 0.121 17.366 1.00 32.31 904 HIS B C 1
ATOM 1268 O O . HIS B 1 74 ? 35.684 0.030 17.608 1.00 34.55 904 HIS B O 1
ATOM 1275 N N . LEU B 1 75 ? 34.019 0.457 16.166 1.00 27.34 905 LEU B N 1
ATOM 1276 C CA . LEU B 1 75 ? 34.940 0.762 15.080 1.00 32.98 905 LEU B CA 1
ATOM 1277 C C . LEU B 1 75 ? 35.626 2.105 15.301 1.00 32.04 905 LEU B C 1
ATOM 1278 O O . LEU B 1 75 ? 36.839 2.218 15.111 1.00 28.75 905 LEU B O 1
ATOM 1283 N N . GLU B 1 76 ? 34.862 3.118 15.707 1.00 22.05 906 GLU B N 1
ATOM 1284 C CA . GLU B 1 76 ? 35.453 4.422 15.962 1.00 30.08 906 GLU B CA 1
ATOM 1285 C C . GLU B 1 76 ? 36.500 4.315 17.077 1.00 30.88 906 GLU B C 1
ATOM 1286 O O . GLU B 1 76 ? 37.511 5.018 17.060 1.00 34.93 906 GLU B O 1
ATOM 1292 N N . ASN B 1 77 ? 36.261 3.425 18.036 1.00 35.37 907 ASN B N 1
ATOM 1293 C CA . ASN B 1 77 ? 37.200 3.226 19.139 1.00 28.51 907 ASN B CA 1
ATOM 1294 C C . ASN B 1 77 ? 38.457 2.507 18.664 1.00 31.65 907 ASN B C 1
ATOM 1295 O O . ASN B 1 77 ? 39.540 2.719 19.204 1.00 28.07 907 ASN B O 1
ATOM 1300 N N . GLU B 1 78 ? 38.321 1.643 17.665 1.00 29.00 908 GLU B N 1
ATOM 1301 C CA . GLU B 1 78 ? 39.495 0.952 17.168 1.00 33.67 908 GLU B CA 1
ATOM 1302 C C . GLU B 1 78 ? 40.316 1.903 16.330 1.00 31.54 908 GLU B C 1
ATOM 1303 O O . GLU B 1 78 ? 41.546 1.891 16.395 1.00 32.63 908 GLU B O 1
ATOM 1309 N N . VAL B 1 79 ? 39.639 2.738 15.553 1.00 24.64 909 VAL B N 1
ATOM 1310 C CA . VAL B 1 79 ? 40.351 3.705 14.737 1.00 30.37 909 VAL B CA 1
ATOM 1311 C C . VAL B 1 79 ? 41.127 4.636 15.670 1.00 34.81 909 VAL B C 1
ATOM 1312 O O . VAL B 1 79 ? 42.308 4.886 15.455 1.00 34.65 909 VAL B O 1
ATOM 1316 N N . ALA B 1 80 ? 40.468 5.128 16.717 1.00 36.23 910 ALA B N 1
ATOM 1317 C CA . ALA B 1 80 ? 41.123 6.026 17.664 1.00 39.03 910 ALA B CA 1
ATOM 1318 C C . ALA B 1 80 ? 42.350 5.374 18.296 1.00 38.72 910 ALA B C 1
ATOM 1319 O O . ALA B 1 80 ? 43.394 6.014 18.443 1.00 39.67 910 ALA B O 1
ATOM 1321 N N . ARG B 1 81 ? 42.217 4.104 18.668 1.00 33.25 911 ARG B N 1
ATOM 1322 C CA . ARG B 1 81 ? 43.319 3.364 19.269 1.00 33.64 911 ARG B CA 1
ATOM 1323 C C . ARG B 1 81 ? 44.466 3.203 18.278 1.00 36.04 911 ARG B C 1
ATOM 1324 O O . ARG B 1 81 ? 45.628 3.444 18.611 1.00 44.47 911 ARG B O 1
ATOM 1332 N N . LEU B 1 82 ? 44.138 2.779 17.062 1.00 36.80 912 LEU B N 1
ATOM 1333 C CA . LEU B 1 82 ? 45.154 2.587 16.039 1.00 34.39 912 LEU B CA 1
ATOM 1334 C C . LEU B 1 82 ? 45.784 3.917 15.638 1.00 33.80 912 LEU B C 1
ATOM 1335 O O . LEU B 1 82 ? 46.996 4.003 15.468 1.00 33.77 912 LEU B O 1
ATOM 1340 N N . LYS B 1 83 ? 44.965 4.957 15.504 1.00 37.49 913 LYS B N 1
ATOM 1341 C CA . LYS B 1 83 ? 45.477 6.269 15.124 1.00 40.48 913 LYS B CA 1
ATOM 1342 C C . LYS B 1 83 ? 46.487 6.805 16.124 1.00 45.19 913 LYS B C 1
ATOM 1343 O O . LYS B 1 83 ? 47.573 7.236 15.744 1.00 48.61 913 LYS B O 1
ATOM 1349 N N . LYS B 1 84 ? 46.127 6.771 17.400 1.00 47.90 914 LYS B N 1
ATOM 1350 C CA . LYS B 1 84 ? 47.000 7.260 18.454 1.00 48.77 914 LYS B CA 1
ATOM 1351 C C . LYS B 1 84 ? 48.321 6.508 18.433 1.00 51.08 914 LYS B C 1
ATOM 1352 O O . LYS B 1 84 ? 49.388 7.092 18.641 1.00 54.07 914 LYS B O 1
ATOM 1358 N N . LEU B 1 85 ? 48.243 5.209 18.170 1.00 46.87 915 LEU B N 1
ATOM 1359 C CA . LEU B 1 85 ? 49.430 4.372 18.127 1.00 44.63 915 LEU B CA 1
ATOM 1360 C C . LEU B 1 85 ? 50.384 4.812 17.015 1.00 53.21 915 LEU B C 1
ATOM 1361 O O . LEU B 1 85 ? 51.598 4.827 17.214 1.00 60.93 915 LEU B O 1
ATOM 1366 N N . VAL B 1 86 ? 49.857 5.187 15.851 1.00 50.85 916 VAL B N 1
ATOM 1367 C CA . VAL B 1 86 ? 50.751 5.631 14.787 1.00 54.41 916 VAL B CA 1
ATOM 1368 C C . VAL B 1 86 ? 51.002 7.136 14.838 1.00 58.17 916 VAL B C 1
ATOM 1369 O O . VAL B 1 86 ? 51.978 7.623 14.274 1.00 62.13 916 VAL B O 1
ATOM 1373 N N . GLY B 1 87 ? 50.130 7.863 15.529 1.00 60.48 917 GLY B N 1
ATOM 1374 C CA . GLY B 1 87 ? 50.292 9.300 15.656 1.00 59.42 917 GLY B CA 1
ATOM 1375 C C . GLY B 1 87 ? 49.622 10.129 14.574 1.00 65.07 917 GLY B C 1
ATOM 1376 O O . GLY B 1 87 ? 50.307 10.780 13.780 1.00 65.42 917 GLY B O 1
ATOM 1377 N N . GLU B 1 88 ? 48.289 10.120 14.541 1.00 65.61 918 GLU B N 1
ATOM 1378 C CA . GLU B 1 88 ? 47.535 10.888 13.561 1.00 65.86 918 GLU B CA 1
ATOM 1379 C C . GLU B 1 88 ? 46.624 11.875 14.271 1.00 66.05 918 GLU B C 1
ATOM 1380 O O . GLU B 1 88 ? 46.935 13.081 14.244 1.00 69.94 918 GLU B O 1
#

CATH classification: 1.20.5.340

Organism: Saccharomyces cerevisiae (strain ATCC 204508 / S288c) (NCBI:txid559292)

InterPro domains:
  IPR004827 Basic-leucine zipper domain [PF07716] (225-276)
  IPR004827 Basic-leucine zipper domain [PS00036] (231-245)
  IPR004827 Basic-leucine zipper domain [PS50217] (231-276)
  IPR004827 Basic-leucine zipper domain [SM00338] (223-280)
  IPR046347 Basic-leucine zipper domain superfamily [SSF57959] (225-279)
  IPR050946 AP-1 Transcription Factor bZIP [PTHR11462] (76-279)

B-factor: mean 46.05, std 20.9, range [10.83,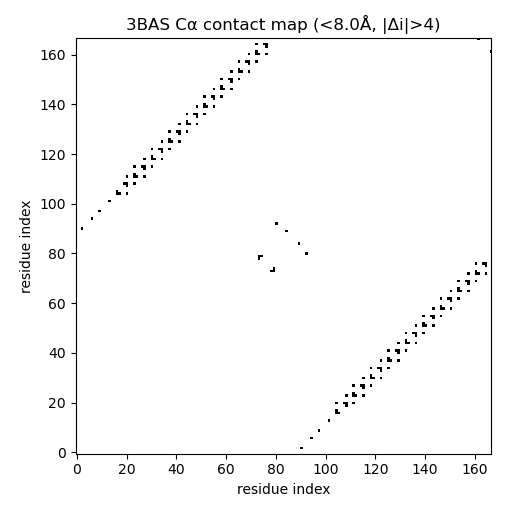 148.44]

GO terms:
  GO:0005634 nucleus (C, IDA)
  GO:0001228 DNA-binding transcription activator activity, RNA polymerase II-specific (F, IDA)
  GO:0003682 chromatin binding (F, IDA)
  GO:0003700 DNA-binding transcription factor activity (F, IDA)
  GO:0045899 positive regulation of RNA polymerase II transcription preinitiation complex assembly (P, IDA)
  GO:0043565 sequence-specific DNA binding (F, IDA)
  GO:0045899 positive regulation of RNA polymerase II transcription preinitiation complex assembly (P, IGI)
  GO:1903833 positive regulation of cellular response to amino acid starvation (P, IGI)
  GO:0060261 positive regulation of transcription initiation by RNA polymerase II (P, IGI)
  GO:0001228 DNA-binding transcription activator activity, RNA polymerase II-specific (F, IMP)
  GO:0003700 DNA-binding transcription factor activity (F, IMP)
  GO:0045899 positive regulation of RNA polymerase II transcription preinitiation complex assembly (P, IMP)
  GO:0045944 positive regulation of transcription by RNA polymerase II (P, IMP)
  GO:0010688 negative regulation of ribosomal protein gene transcription by RNA polymerase II (P, IMP)
  GO:0043565 sequence-specific DNA binding (F, HDA)
  GO:1903833 positive regulation of cellular response to amino acid starvation (P, IMP)
  GO:1990139 protein localization to nuclear periphery (P, IMP)
  GO:0031669 cellular response to nutrient levels (P, IMP)
  GO:0060261 positive regulation of transcription initiation by RNA polymerase II (P, IMP)
  GO:0000122 negative regulation of transcription by RNA polymerase II (P, IMP)

Foldseek 3Di:
DVVVVVVVVVVVVVVVVVVVVVVVVVVVVVVVVVVVVVVVVVVVVVVVVVVVVVVVVVVVVVVVVVVVVVVVVCVVVVHD/DPPDDDPVVVVVVVVVVVVVVVVVVVVVVVVVVVVVVVVVVVVVVVVVVVVVVVVVVVVVVVVVVVVVVVVVVVVVVCVVVCVVVPD